Protein AF-A0A8T7F9X9-F1 (afdb_monomer_lite)

pLDDT: mean 89.93, std 12.88, range [34.59, 98.12]

Structure (mmCIF, N/CA/C/O backbone):
data_AF-A0A8T7F9X9-F1
#
_entry.id   AF-A0A8T7F9X9-F1
#
loop_
_atom_site.group_PDB
_atom_site.id
_atom_site.type_symbol
_atom_site.label_atom_id
_atom_site.label_alt_id
_atom_site.label_comp_id
_atom_site.label_asym_id
_atom_site.label_entity_id
_atom_site.label_seq_id
_atom_site.pdbx_PDB_ins_code
_atom_site.Cartn_x
_atom_site.Cartn_y
_atom_site.Cartn_z
_atom_site.occupancy
_atom_site.B_iso_or_equiv
_atom_site.auth_seq_id
_atom_site.auth_comp_id
_atom_site.auth_asym_id
_atom_site.auth_atom_id
_atom_site.pdbx_PDB_model_num
ATOM 1 N N . MET A 1 1 ? 21.461 -27.197 0.126 1.00 34.59 1 MET A N 1
ATOM 2 C CA . MET A 1 1 ? 21.240 -25.964 0.911 1.00 34.59 1 MET A CA 1
ATOM 3 C C . MET A 1 1 ? 21.290 -24.788 -0.057 1.00 34.59 1 MET A C 1
ATOM 5 O O . MET A 1 1 ? 22.374 -24.361 -0.424 1.00 34.59 1 MET A O 1
ATOM 9 N N . THR A 1 2 ? 20.151 -24.347 -0.592 1.00 37.12 2 THR A N 1
ATOM 10 C CA . THR A 1 2 ? 20.110 -23.254 -1.579 1.00 37.12 2 THR A CA 1
ATOM 11 C C . THR A 1 2 ? 20.048 -21.912 -0.868 1.00 37.12 2 THR A C 1
ATOM 13 O O . THR A 1 2 ? 19.047 -21.557 -0.253 1.00 37.12 2 THR A O 1
ATOM 16 N N . GLN A 1 3 ? 21.158 -21.191 -0.951 1.00 41.47 3 GLN A N 1
ATOM 17 C CA . GLN A 1 3 ? 21.341 -19.815 -0.517 1.00 41.47 3 GLN A CA 1
ATOM 18 C C . GLN A 1 3 ? 20.418 -18.909 -1.356 1.00 41.47 3 GLN A C 1
ATOM 20 O O . GLN A 1 3 ? 20.715 -18.601 -2.507 1.00 41.47 3 GLN A O 1
ATOM 25 N N . THR A 1 4 ? 19.247 -18.536 -0.834 1.00 47.81 4 THR A N 1
ATOM 26 C CA . THR A 1 4 ? 18.325 -17.625 -1.528 1.00 47.81 4 THR A CA 1
ATOM 27 C C . THR A 1 4 ? 18.840 -16.194 -1.406 1.00 47.81 4 THR A C 1
ATOM 29 O O . THR A 1 4 ? 18.853 -15.630 -0.314 1.00 47.81 4 THR A O 1
ATOM 32 N N . ASN A 1 5 ? 19.304 -15.662 -2.539 1.00 48.03 5 ASN A N 1
ATOM 33 C CA . ASN A 1 5 ? 19.800 -14.306 -2.784 1.00 48.03 5 ASN A CA 1
ATOM 34 C C . ASN A 1 5 ? 19.338 -13.233 -1.781 1.00 48.03 5 ASN A C 1
ATOM 36 O O . 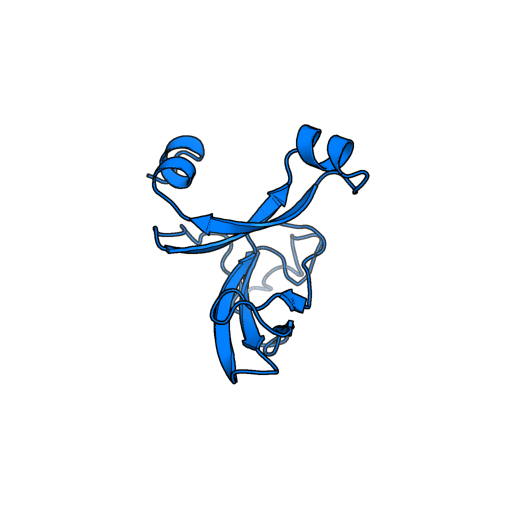ASN A 1 5 ? 18.147 -12.948 -1.646 1.00 48.03 5 ASN A O 1
ATOM 40 N N . ARG A 1 6 ? 20.321 -12.570 -1.158 1.00 51.94 6 ARG A N 1
ATOM 41 C CA . ARG A 1 6 ? 20.168 -11.259 -0.514 1.00 51.94 6 ARG A CA 1
ATOM 42 C C . ARG A 1 6 ? 19.532 -10.282 -1.520 1.00 51.94 6 ARG A C 1
ATOM 44 O O . ARG A 1 6 ? 20.082 -10.090 -2.596 1.00 51.94 6 ARG A O 1
ATOM 51 N N . GLN A 1 7 ? 18.364 -9.747 -1.154 1.00 59.81 7 GLN A N 1
ATOM 52 C CA . GLN A 1 7 ? 17.596 -8.638 -1.755 1.00 59.81 7 GLN A CA 1
ATOM 53 C C . GLN A 1 7 ? 18.033 -8.168 -3.158 1.00 59.81 7 GLN A C 1
ATOM 55 O O . GLN A 1 7 ? 18.919 -7.336 -3.298 1.00 59.81 7 GLN A O 1
ATOM 60 N N . ALA A 1 8 ? 17.321 -8.630 -4.191 1.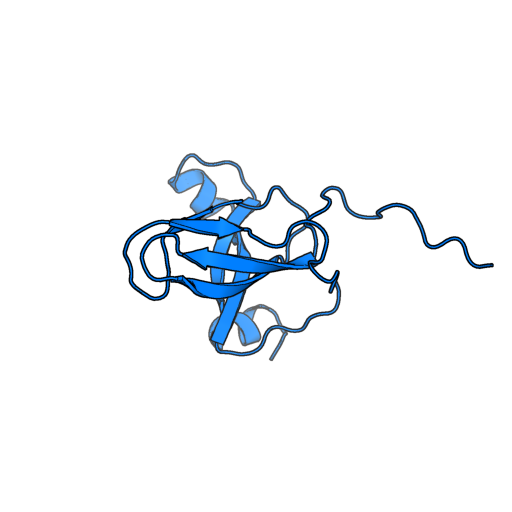00 78.81 8 ALA A N 1
ATOM 61 C CA . ALA A 1 8 ? 17.437 -8.121 -5.563 1.00 78.81 8 ALA A CA 1
ATOM 62 C C . ALA A 1 8 ? 16.754 -6.749 -5.786 1.00 78.81 8 ALA A C 1
ATOM 64 O O . ALA A 1 8 ? 16.733 -6.262 -6.912 1.00 78.81 8 ALA A O 1
ATOM 65 N N . TYR A 1 9 ? 16.172 -6.153 -4.741 1.00 84.81 9 TYR A N 1
ATOM 66 C CA . TYR A 1 9 ? 15.410 -4.902 -4.795 1.00 84.81 9 TYR A CA 1
ATOM 67 C C . TYR A 1 9 ? 16.127 -3.803 -4.018 1.00 84.81 9 TYR A C 1
ATOM 69 O O . TYR A 1 9 ? 16.771 -4.083 -3.004 1.00 84.81 9 TYR A O 1
ATOM 77 N N . GLN A 1 10 ? 15.992 -2.561 -4.476 1.00 86.69 10 GLN A N 1
ATOM 78 C CA . GLN A 1 10 ? 16.632 -1.401 -3.859 1.00 86.69 10 GLN A CA 1
ATOM 79 C C . GLN A 1 10 ? 16.084 -1.127 -2.451 1.00 86.69 10 GLN A C 1
ATOM 81 O O . GLN A 1 10 ? 16.825 -0.679 -1.574 1.00 86.69 10 GLN A O 1
ATOM 86 N N . HIS A 1 11 ? 14.799 -1.408 -2.220 1.00 87.62 11 HIS A N 1
ATOM 87 C CA . HIS A 1 11 ? 14.127 -1.135 -0.953 1.00 87.62 11 HIS A CA 1
ATOM 88 C C . HIS A 1 11 ? 13.567 -2.402 -0.291 1.00 87.62 11 HIS A C 1
ATOM 90 O O . HIS A 1 11 ? 13.007 -3.284 -0.937 1.00 87.62 11 HIS A O 1
ATOM 96 N N . ALA A 1 12 ? 13.661 -2.480 1.042 1.00 87.12 12 ALA A N 1
ATOM 97 C CA . ALA A 1 12 ? 13.210 -3.647 1.809 1.00 87.12 12 ALA A CA 1
ATOM 98 C C . ALA A 1 12 ? 11.684 -3.877 1.753 1.00 87.12 12 ALA A C 1
ATOM 100 O O . ALA A 1 12 ? 11.225 -5.022 1.838 1.00 87.12 12 ALA A O 1
ATOM 101 N N . GLU A 1 13 ? 10.922 -2.794 1.584 1.00 87.12 13 GLU A N 1
ATOM 102 C CA . GLU A 1 13 ? 9.459 -2.785 1.439 1.00 87.12 13 GLU A CA 1
ATOM 103 C C . GLU A 1 13 ? 8.991 -3.115 0.018 1.00 87.12 13 GLU A C 1
ATOM 105 O O . GLU A 1 13 ? 7.783 -3.220 -0.218 1.00 87.12 13 GLU A O 1
ATOM 110 N N . ALA A 1 14 ? 9.911 -3.247 -0.943 1.00 92.62 14 ALA A N 1
ATOM 111 C CA . ALA A 1 14 ? 9.550 -3.471 -2.332 1.00 92.62 14 ALA A CA 1
ATOM 112 C C . ALA A 1 14 ? 8.708 -4.741 -2.478 1.00 92.62 14 ALA A C 1
ATOM 114 O O . ALA A 1 14 ? 9.055 -5.806 -1.960 1.00 92.62 14 ALA A O 1
ATOM 115 N N . PHE A 1 15 ? 7.589 -4.617 -3.194 1.00 94.12 15 PHE A N 1
ATOM 116 C CA . PHE A 1 15 ? 6.694 -5.731 -3.507 1.00 94.12 15 PHE A CA 1
ATOM 117 C C . PHE A 1 15 ? 6.092 -6.454 -2.299 1.00 94.12 15 PHE A C 1
ATOM 119 O O . PHE A 1 15 ? 5.728 -7.626 -2.407 1.00 94.12 15 PHE A O 1
ATOM 126 N N . ARG A 1 16 ? 5.963 -5.783 -1.151 1.00 94.94 16 ARG A N 1
ATOM 127 C CA . ARG A 1 16 ? 5.402 -6.372 0.072 1.00 94.94 16 ARG A CA 1
ATOM 128 C C . ARG A 1 16 ? 3.928 -6.037 0.286 1.00 94.94 16 ARG A C 1
ATOM 130 O O . ARG A 1 16 ? 3.455 -4.982 -0.132 1.00 94.94 16 ARG A O 1
ATOM 137 N N . MET A 1 17 ? 3.199 -6.945 0.934 1.00 96.31 17 MET A N 1
ATOM 138 C CA . MET A 1 17 ? 1.838 -6.689 1.416 1.00 96.31 17 MET A CA 1
ATOM 139 C C . MET A 1 17 ? 1.904 -6.079 2.814 1.00 96.31 17 MET A C 1
ATOM 141 O O . MET A 1 17 ? 2.256 -6.768 3.764 1.00 96.31 17 MET A O 1
ATOM 145 N N . MET A 1 18 ? 1.558 -4.803 2.924 1.00 95.94 18 MET A N 1
ATOM 146 C CA . MET A 1 18 ? 1.738 -4.001 4.130 1.00 95.94 18 MET A CA 1
ATOM 147 C C . MET A 1 18 ? 0.425 -3.844 4.888 1.00 95.94 18 MET A C 1
ATOM 149 O O . MET A 1 18 ? -0.620 -3.570 4.290 1.00 95.94 18 MET A O 1
ATOM 153 N N . THR A 1 19 ? 0.471 -3.959 6.216 1.00 97.25 19 THR A N 1
ATOM 154 C CA . THR A 1 19 ? -0.716 -3.769 7.071 1.00 97.25 19 THR A CA 1
ATOM 155 C C . THR A 1 19 ? -0.683 -2.422 7.777 1.00 97.25 19 THR A C 1
ATOM 157 O O . THR A 1 19 ? 0.160 -2.185 8.640 1.00 97.25 19 THR A O 1
ATOM 160 N N . TYR A 1 20 ? -1.644 -1.555 7.473 1.00 97.50 20 TYR A N 1
ATOM 161 C CA . TYR A 1 20 ? -1.795 -0.268 8.142 1.00 97.50 20 TYR A CA 1
ATOM 162 C C . TYR A 1 20 ? -2.960 -0.276 9.129 1.00 97.50 20 TYR A C 1
ATOM 164 O O . TYR A 1 20 ? -4.015 -0.832 8.834 1.00 97.50 20 TYR A O 1
ATOM 172 N N . GLU A 1 21 ? -2.815 0.405 10.263 1.00 98.00 21 GLU A N 1
ATOM 173 C CA . GLU A 1 21 ? -3.871 0.552 11.270 1.00 98.00 21 GLU A CA 1
ATOM 174 C C . GLU A 1 21 ? -4.118 2.022 11.607 1.00 98.00 21 GLU A C 1
ATOM 176 O O . GLU A 1 21 ? -3.187 2.792 11.859 1.00 98.00 21 GLU A O 1
ATOM 181 N N . CYS A 1 22 ? -5.388 2.431 11.595 1.00 98.12 22 CYS A N 1
ATOM 182 C CA . CYS A 1 22 ? -5.784 3.786 11.948 1.00 98.12 22 CYS A CA 1
ATOM 183 C C . CYS A 1 22 ? -5.722 4.003 13.459 1.00 98.12 22 CYS A C 1
ATOM 185 O O . CYS A 1 22 ? -6.501 3.412 14.200 1.00 98.12 22 CYS A O 1
ATOM 187 N N . GLN A 1 23 ? -4.909 4.964 13.888 1.00 97.81 23 GLN A N 1
ATOM 188 C CA . GLN A 1 23 ? -4.747 5.328 15.299 1.00 97.81 23 GLN A CA 1
ATOM 189 C C . GLN A 1 23 ? -5.988 6.000 15.917 1.00 97.81 23 GLN A C 1
ATOM 191 O O . GLN A 1 23 ? -6.042 6.212 17.120 1.00 97.81 23 GLN A O 1
ATOM 196 N N . THR A 1 24 ? -6.995 6.357 15.110 1.00 97.19 24 THR A N 1
ATOM 197 C CA . THR A 1 24 ? -8.236 6.995 15.587 1.00 97.19 24 THR A CA 1
ATOM 198 C C . THR A 1 24 ? -9.428 6.042 15.610 1.00 97.19 24 THR A C 1
ATOM 200 O O . THR A 1 24 ? -10.211 6.078 16.549 1.00 97.19 24 THR A O 1
ATOM 203 N N . CYS A 1 25 ? -9.612 5.213 14.576 1.00 97.62 25 CYS A N 1
ATOM 204 C CA . CYS A 1 25 ? -10.780 4.323 14.476 1.00 97.62 25 CYS A CA 1
ATOM 205 C C . CYS A 1 25 ? -10.450 2.830 14.606 1.00 97.62 25 CYS A C 1
ATOM 207 O O . CYS A 1 25 ? -11.353 2.011 14.462 1.00 97.62 25 CYS A O 1
ATOM 209 N N . GLY A 1 26 ? -9.177 2.463 14.787 1.00 97.25 26 GLY A N 1
ATOM 210 C CA . GLY A 1 26 ? -8.716 1.076 14.931 1.00 97.25 26 GLY A CA 1
ATOM 211 C C . GLY A 1 26 ? -8.837 0.207 13.674 1.00 97.25 26 GLY A C 1
ATOM 212 O O . GLY A 1 26 ? -8.371 -0.927 13.660 1.00 97.25 26 GLY A O 1
ATOM 213 N N . LYS A 1 27 ? -9.452 0.705 12.592 1.00 97.44 27 LYS A N 1
ATOM 214 C CA . LYS A 1 27 ? -9.613 -0.071 11.358 1.00 97.44 27 LYS A CA 1
ATOM 215 C C . LYS A 1 27 ? -8.268 -0.324 10.685 1.00 97.44 27 LYS A C 1
ATOM 217 O O . LYS A 1 27 ? -7.417 0.569 10.610 1.00 97.44 27 LYS A O 1
ATOM 222 N N . ARG A 1 28 ? -8.141 -1.523 10.120 1.00 97.12 28 ARG A N 1
ATOM 223 C CA . ARG A 1 28 ? -6.963 -1.981 9.384 1.00 97.12 28 ARG A CA 1
ATOM 224 C C . ARG A 1 28 ? -7.176 -1.917 7.879 1.00 97.12 28 ARG A C 1
ATOM 226 O O . ARG A 1 28 ? -8.300 -2.058 7.402 1.00 97.12 28 ARG A O 1
ATOM 233 N N . LEU A 1 29 ? -6.087 -1.710 7.149 1.00 96.62 29 LEU A N 1
ATOM 234 C CA . LEU A 1 29 ? -6.051 -1.718 5.695 1.00 96.62 29 LEU A CA 1
ATOM 235 C C . LEU A 1 29 ? -4.826 -2.492 5.214 1.00 96.62 29 LEU A C 1
ATOM 237 O O . LEU A 1 29 ? -3.705 -2.173 5.607 1.00 96.62 29 LEU A O 1
ATOM 241 N N . LEU A 1 30 ? -5.050 -3.480 4.352 1.00 96.88 30 LEU A N 1
ATOM 242 C CA . LEU A 1 30 ? -3.982 -4.142 3.610 1.00 96.88 30 LEU A CA 1
ATOM 243 C C . LEU A 1 30 ? -3.681 -3.338 2.350 1.00 96.88 30 LEU A C 1
ATOM 245 O O . LEU A 1 30 ? -4.601 -2.946 1.632 1.00 96.88 30 LEU A O 1
ATOM 249 N N . VAL A 1 31 ? -2.400 -3.079 2.105 1.00 97.50 31 VAL A N 1
ATOM 250 C CA . VAL A 1 31 ? -1.928 -2.336 0.940 1.00 97.50 31 VAL A CA 1
ATOM 251 C C . VAL A 1 31 ? -0.741 -3.060 0.330 1.00 97.50 31 VAL A C 1
ATOM 253 O O . VAL A 1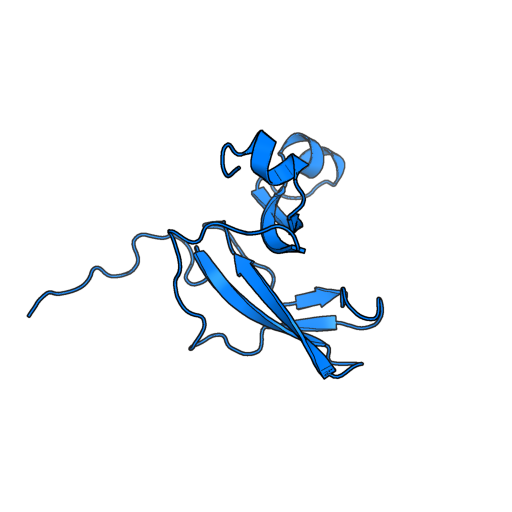 31 ? 0.286 -3.227 0.983 1.00 97.50 31 VAL A O 1
ATOM 256 N N . TRP A 1 32 ? -0.835 -3.443 -0.939 1.00 97.06 32 TRP A N 1
ATOM 257 C CA . TRP A 1 32 ? 0.315 -4.003 -1.642 1.00 97.06 32 TRP A CA 1
ATOM 258 C C . TRP A 1 32 ? 1.205 -2.894 -2.208 1.00 97.06 32 TRP A C 1
ATOM 260 O O . TRP A 1 32 ? 0.749 -2.021 -2.952 1.00 97.06 32 TRP A O 1
ATOM 270 N N . ASN A 1 33 ? 2.495 -2.921 -1.882 1.00 95.88 33 ASN A N 1
ATOM 271 C CA . ASN A 1 33 ? 3.463 -2.003 -2.459 1.00 95.88 33 ASN A CA 1
ATOM 272 C C . ASN A 1 33 ? 3.946 -2.511 -3.819 1.00 95.88 33 ASN A C 1
ATOM 274 O O . ASN A 1 33 ? 4.835 -3.348 -3.879 1.00 95.88 33 ASN A O 1
ATOM 278 N N . SER A 1 34 ? 3.415 -1.995 -4.928 1.00 94.75 34 SER A N 1
ATOM 279 C CA . SER A 1 34 ? 3.779 -2.482 -6.267 1.00 94.75 34 SER A CA 1
ATOM 280 C C . SER A 1 34 ? 5.094 -1.902 -6.810 1.00 94.75 34 SER A C 1
ATOM 282 O O . SER A 1 34 ? 5.302 -1.911 -8.025 1.00 94.75 34 SER A O 1
ATOM 284 N N . ARG A 1 35 ? 5.915 -1.283 -5.959 1.00 94.00 35 ARG A N 1
ATOM 285 C CA . ARG A 1 35 ? 7.025 -0.402 -6.344 1.00 94.00 35 ARG A CA 1
ATOM 286 C C . ARG A 1 35 ? 8.315 -0.871 -5.691 1.00 94.00 35 ARG A C 1
ATOM 288 O O . ARG A 1 35 ? 8.279 -1.433 -4.601 1.00 94.00 35 ARG A O 1
ATOM 295 N N . ASP A 1 36 ? 9.437 -0.536 -6.313 1.00 91.44 36 ASP A N 1
ATOM 296 C CA . ASP A 1 36 ? 10.769 -0.616 -5.706 1.00 91.44 36 ASP A CA 1
ATOM 297 C C . ASP A 1 36 ? 11.307 0.801 -5.464 1.00 91.44 36 ASP A C 1
ATOM 299 O O . ASP A 1 36 ? 12.263 1.257 -6.078 1.00 91.44 36 ASP A O 1
ATOM 303 N N . GLY A 1 37 ? 10.594 1.550 -4.624 1.00 87.81 37 GLY A N 1
ATOM 304 C CA . GLY A 1 37 ? 10.927 2.920 -4.246 1.00 87.81 37 GLY A CA 1
ATOM 305 C C . GLY A 1 37 ? 10.581 3.167 -2.782 1.00 87.81 37 GLY A C 1
ATOM 306 O O . GLY A 1 37 ? 9.968 2.322 -2.129 1.00 87.81 37 GLY A O 1
ATOM 307 N N . VAL A 1 38 ? 10.915 4.354 -2.269 1.00 85.25 38 VAL A N 1
ATOM 308 C CA . VAL A 1 38 ? 10.570 4.744 -0.890 1.00 85.25 38 VAL A CA 1
ATOM 309 C C . VAL A 1 38 ? 9.056 4.651 -0.677 1.00 85.25 38 VAL A C 1
ATOM 311 O O . VAL A 1 38 ? 8.275 5.219 -1.456 1.00 85.25 38 VAL A O 1
ATOM 314 N N . THR A 1 39 ? 8.641 3.934 0.369 1.00 86.06 39 THR A N 1
ATOM 315 C CA . THR A 1 39 ? 7.230 3.659 0.665 1.00 86.06 39 THR A CA 1
ATOM 316 C C . THR A 1 39 ? 6.776 4.420 1.913 1.00 86.06 39 THR A C 1
ATOM 318 O O . THR A 1 39 ? 7.537 4.532 2.869 1.00 86.06 39 THR A O 1
ATOM 321 N N . PRO A 1 40 ? 5.560 5.002 1.939 1.00 91.31 40 PRO A N 1
ATOM 322 C CA . PRO A 1 40 ? 5.099 5.750 3.104 1.00 91.31 40 PRO A CA 1
ATOM 323 C C . PRO A 1 40 ? 4.834 4.858 4.317 1.00 91.31 40 PRO A C 1
ATOM 325 O O . PRO A 1 40 ? 4.158 3.835 4.215 1.00 91.31 40 PRO A O 1
ATOM 328 N N . PHE A 1 41 ? 5.257 5.315 5.494 1.00 93.12 41 PHE A N 1
ATOM 329 C CA . PHE A 1 41 ? 4.991 4.645 6.776 1.00 93.12 41 PHE A CA 1
ATOM 330 C C . PHE A 1 41 ? 3.681 5.058 7.431 1.00 93.12 41 PHE A C 1
ATOM 332 O O . PHE A 1 41 ? 3.195 4.397 8.348 1.00 93.12 41 PHE A O 1
ATOM 339 N N . SER A 1 42 ? 3.090 6.146 6.949 1.00 95.19 42 SER A N 1
ATOM 340 C CA . SER A 1 42 ? 1.781 6.599 7.376 1.00 95.19 42 SER A CA 1
ATOM 341 C C . SER A 1 42 ? 0.997 7.199 6.214 1.00 95.19 42 SER A C 1
ATOM 343 O O . SER A 1 42 ? 1.548 7.607 5.190 1.00 95.19 42 SER A O 1
ATOM 345 N N . MET A 1 43 ? -0.321 7.223 6.366 1.00 95.38 43 MET A N 1
ATOM 346 C CA . MET A 1 43 ? -1.250 7.830 5.420 1.00 95.38 43 MET A CA 1
ATOM 347 C C . MET A 1 43 ? -2.511 8.295 6.143 1.00 95.38 43 MET A C 1
ATOM 349 O O . MET A 1 43 ? -2.833 7.811 7.223 1.00 95.38 43 MET A O 1
ATOM 353 N N . THR A 1 44 ? -3.279 9.197 5.540 1.00 96.19 44 THR A N 1
ATOM 354 C CA . THR A 1 44 ? -4.626 9.505 6.037 1.00 96.19 44 THR A CA 1
ATOM 355 C C . THR A 1 44 ? -5.517 8.267 5.958 1.00 96.19 44 THR A C 1
ATOM 357 O O . THR A 1 44 ? -5.501 7.552 4.951 1.00 96.19 44 THR A O 1
ATOM 360 N N . CYS A 1 45 ? -6.326 8.029 6.991 1.00 96.31 45 CYS A N 1
ATOM 361 C CA . CYS A 1 45 ? -7.226 6.884 7.023 1.00 96.31 45 CYS A CA 1
ATOM 362 C C . CYS A 1 45 ? -8.232 6.905 5.865 1.00 96.31 45 CYS A C 1
ATOM 364 O O . CYS A 1 45 ? -9.068 7.806 5.766 1.00 96.31 45 CYS A O 1
ATOM 366 N N . ARG A 1 46 ? -8.206 5.870 5.019 1.00 94.12 46 ARG A N 1
ATOM 367 C CA . ARG A 1 46 ? -9.137 5.728 3.886 1.00 94.12 46 ARG A CA 1
ATOM 368 C C . ARG A 1 46 ? -10.521 5.213 4.276 1.00 94.12 46 ARG A C 1
ATOM 370 O O . ARG A 1 46 ? -11.441 5.326 3.480 1.00 94.12 46 ARG A O 1
ATOM 377 N N . LEU A 1 47 ? -10.675 4.689 5.494 1.00 94.31 47 LEU A N 1
ATOM 378 C CA . LEU A 1 47 ? -11.906 4.027 5.943 1.00 94.31 47 LEU A CA 1
ATOM 379 C C . LEU A 1 47 ? -12.812 4.897 6.822 1.00 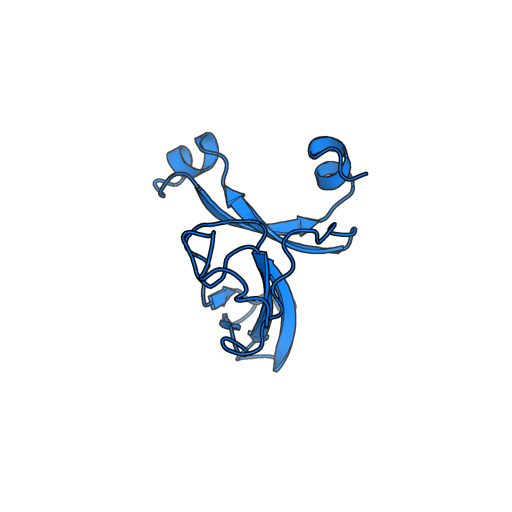94.31 47 LEU A C 1
ATOM 381 O O . LEU A 1 47 ? -14.006 4.627 6.914 1.00 94.31 47 LEU A O 1
ATOM 385 N N . CYS A 1 48 ? -12.271 5.907 7.504 1.00 94.44 48 CYS A N 1
ATOM 386 C CA . CYS A 1 48 ? -13.077 6.877 8.256 1.00 94.44 48 CYS A CA 1
ATOM 387 C C . CYS A 1 48 ? -12.831 8.329 7.826 1.00 94.44 48 CYS A C 1
ATOM 389 O O . CYS A 1 48 ? -13.494 9.229 8.335 1.00 94.44 48 CYS A O 1
ATOM 391 N N . GLY A 1 49 ? -11.867 8.572 6.929 1.00 93.12 49 GLY A N 1
ATOM 392 C CA . GLY A 1 49 ? -11.496 9.913 6.467 1.00 93.12 49 GLY A CA 1
ATOM 393 C C . GLY A 1 49 ? -10.834 10.795 7.531 1.00 93.12 49 GLY A C 1
ATOM 394 O O . GLY A 1 49 ? -10.513 11.944 7.244 1.00 93.12 49 GLY A O 1
ATOM 395 N N . LYS A 1 50 ? -10.627 10.280 8.749 1.00 90.94 50 LYS A N 1
ATOM 396 C CA . LYS A 1 50 ? -10.069 10.998 9.900 1.00 90.94 50 LYS A CA 1
ATOM 397 C C . LYS A 1 50 ? -8.844 10.262 10.447 1.00 90.94 50 LYS A C 1
ATOM 399 O O . LYS A 1 50 ? -8.787 9.036 10.427 1.00 90.94 50 LYS A O 1
ATOM 404 N N . GLY A 1 51 ? -7.879 11.009 10.971 1.00 93.81 51 GLY A N 1
ATOM 405 C CA . GLY A 1 51 ? -6.687 10.440 11.600 1.00 93.81 51 GLY A CA 1
ATOM 406 C C . GLY A 1 51 ? -5.705 9.769 10.634 1.00 93.81 51 GLY A C 1
ATOM 407 O O . GLY A 1 51 ? -5.885 9.755 9.410 1.00 93.81 51 GLY A O 1
ATOM 408 N N . SER A 1 52 ? -4.655 9.198 11.221 1.00 96.94 52 SER A N 1
ATOM 409 C CA . SER A 1 52 ? -3.530 8.596 10.503 1.00 96.94 52 SER A CA 1
ATOM 410 C C . SER A 1 52 ? -3.543 7.077 10.639 1.00 96.94 52 SER A C 1
ATOM 412 O O . SER A 1 52 ? -3.704 6.531 11.730 1.00 96.94 52 SER A O 1
ATOM 414 N N . MET A 1 53 ? -3.387 6.398 9.511 1.00 97.69 53 MET A N 1
ATOM 415 C CA . MET A 1 53 ? -3.072 4.983 9.394 1.00 97.69 53 MET A CA 1
ATOM 416 C C . MET A 1 53 ? -1.555 4.820 9.399 1.00 97.69 53 MET A C 1
ATOM 418 O O . MET A 1 53 ? -0.894 5.412 8.548 1.00 97.69 53 MET A O 1
ATOM 422 N N . ILE A 1 54 ? -1.017 4.050 10.343 1.00 97.50 54 ILE A N 1
ATOM 423 C CA . ILE A 1 54 ? 0.421 3.767 10.454 1.00 97.50 54 ILE A CA 1
ATOM 424 C C . ILE A 1 54 ? 0.703 2.327 10.050 1.00 97.50 54 ILE A C 1
ATOM 426 O O . ILE A 1 54 ? -0.130 1.452 10.275 1.00 97.50 54 ILE A O 1
ATOM 430 N N . HIS A 1 55 ? 1.861 2.088 9.449 1.00 96.06 55 HIS A N 1
ATOM 431 C CA . HIS A 1 55 ? 2.322 0.743 9.150 1.00 96.06 55 HIS A CA 1
ATOM 432 C C . HIS A 1 55 ? 2.673 0.005 10.454 1.00 96.06 55 HIS A C 1
ATOM 434 O O . HIS A 1 55 ? 3.492 0.499 11.231 1.00 96.06 55 HIS A O 1
ATOM 440 N N . ILE A 1 56 ? 2.053 -1.154 10.705 1.00 95.00 56 ILE A N 1
ATOM 441 C CA . ILE A 1 56 ? 2.174 -1.867 11.991 1.00 95.00 56 ILE A CA 1
ATOM 442 C C . ILE A 1 56 ? 2.940 -3.196 11.930 1.00 95.00 56 ILE A C 1
ATOM 444 O O . ILE A 1 56 ? 3.241 -3.738 12.988 1.00 95.00 56 ILE A O 1
ATOM 448 N N . ASN A 1 57 ? 3.275 -3.736 10.750 1.00 85.94 57 ASN A N 1
ATOM 449 C CA . ASN A 1 57 ? 3.796 -5.109 10.635 1.00 85.94 57 ASN A CA 1
ATOM 450 C C . ASN A 1 57 ? 5.084 -5.255 9.804 1.00 85.94 57 ASN A C 1
ATOM 452 O O . ASN A 1 57 ? 5.279 -6.222 9.073 1.00 85.94 57 ASN A O 1
ATOM 456 N N . TRP A 1 58 ? 6.007 -4.319 10.005 1.00 81.31 58 TRP A N 1
ATOM 457 C CA . TRP A 1 58 ? 7.291 -4.186 9.310 1.00 81.31 58 TRP A CA 1
ATOM 458 C C . TRP A 1 58 ? 8.059 -5.484 9.046 1.00 81.31 58 TRP A C 1
ATOM 460 O O . TRP A 1 58 ? 8.548 -5.695 7.939 1.00 81.31 58 TRP A O 1
ATOM 470 N N . SER A 1 59 ? 8.175 -6.355 10.049 1.00 82.81 59 SER A N 1
ATOM 471 C CA . SER A 1 59 ? 9.010 -7.558 9.951 1.00 82.81 59 SER A CA 1
ATOM 472 C C . SER A 1 59 ? 8.298 -8.762 9.338 1.00 82.81 59 SER A C 1
ATOM 474 O O . SER A 1 59 ? 8.974 -9.698 8.915 1.00 82.81 59 SER A O 1
ATOM 476 N N . ASN A 1 60 ? 6.961 -8.761 9.284 1.00 88.44 60 ASN A N 1
ATOM 477 C CA . ASN A 1 60 ? 6.181 -9.924 8.844 1.00 88.44 60 ASN A CA 1
ATOM 478 C C . ASN A 1 60 ? 5.354 -9.665 7.584 1.00 88.44 60 ASN A C 1
ATOM 480 O O . ASN A 1 60 ? 4.544 -10.512 7.206 1.00 88.44 60 ASN A O 1
ATOM 484 N N . ASP A 1 61 ? 5.544 -8.527 6.921 1.00 92.75 61 ASP A N 1
ATOM 485 C CA . ASP A 1 61 ? 4.920 -8.291 5.628 1.00 92.75 61 ASP A CA 1
ATOM 486 C C . ASP A 1 61 ? 5.417 -9.326 4.602 1.00 92.75 61 ASP A C 1
ATOM 488 O O . ASP A 1 61 ? 6.630 -9.422 4.340 1.00 92.75 61 ASP A O 1
ATOM 492 N N . PRO A 1 62 ? 4.520 -10.110 3.979 1.00 93.62 62 PRO A N 1
ATOM 493 C CA . PRO A 1 62 ? 4.933 -11.095 3.000 1.00 93.62 62 PRO A CA 1
ATOM 494 C C . PRO A 1 62 ? 5.425 -10.400 1.726 1.00 93.62 62 PRO A C 1
ATOM 496 O O . PRO A 1 62 ? 4.811 -9.458 1.217 1.00 93.62 62 PRO A O 1
ATOM 499 N N . LEU A 1 63 ? 6.548 -10.888 1.196 1.00 93.38 63 LEU A N 1
ATOM 500 C CA . LEU A 1 63 ? 7.091 -10.472 -0.094 1.00 93.38 63 LEU A CA 1
ATOM 501 C C . LEU A 1 63 ? 6.300 -11.150 -1.223 1.00 93.38 63 LEU A C 1
ATOM 503 O O . LEU A 1 63 ? 6.301 -12.374 -1.337 1.00 93.38 63 LEU A O 1
ATOM 507 N N . MET A 1 64 ? 5.645 -10.358 -2.070 1.00 94.75 64 MET A N 1
ATOM 508 C CA . MET A 1 64 ? 4.734 -10.822 -3.119 1.00 94.75 64 MET A CA 1
ATOM 509 C C . MET A 1 64 ? 4.991 -10.122 -4.476 1.00 94.75 64 MET A C 1
ATOM 511 O O . MET A 1 64 ? 4.138 -9.381 -4.967 1.00 94.75 64 MET A O 1
ATOM 515 N N . PRO A 1 65 ? 6.136 -10.369 -5.146 1.00 92.25 65 PRO A N 1
ATOM 516 C CA . PRO A 1 65 ? 6.498 -9.720 -6.417 1.00 92.25 65 PRO A CA 1
ATOM 517 C C . PRO A 1 65 ? 5.616 -10.111 -7.603 1.00 92.25 65 PRO A C 1
ATOM 519 O O . PRO A 1 65 ? 5.578 -9.401 -8.601 1.00 92.25 65 PRO A O 1
ATOM 522 N N . ARG A 1 66 ? 4.894 -11.231 -7.500 1.00 91.31 66 ARG A N 1
ATOM 523 C CA . ARG A 1 66 ? 3.985 -11.729 -8.543 1.00 91.31 66 ARG A CA 1
ATOM 524 C C . ARG A 1 66 ? 2.511 -11.543 -8.189 1.00 91.31 66 ARG A C 1
ATOM 526 O O . ARG A 1 66 ? 1.659 -12.187 -8.791 1.00 91.31 66 ARG A O 1
ATOM 533 N N . TYR A 1 67 ? 2.204 -10.714 -7.194 1.00 93.88 67 TYR A N 1
ATOM 534 C CA . TYR A 1 67 ? 0.818 -10.437 -6.845 1.00 93.88 67 TYR A CA 1
ATOM 535 C C . TYR A 1 67 ? 0.104 -9.715 -7.992 1.00 93.88 67 TYR A C 1
ATOM 537 O O . TYR A 1 67 ? 0.628 -8.759 -8.571 1.00 93.88 67 TYR A O 1
ATOM 545 N N . ILE A 1 68 ? -1.099 -10.187 -8.314 1.00 93.12 68 ILE A N 1
ATOM 546 C CA . ILE A 1 68 ? -1.981 -9.595 -9.319 1.00 93.12 68 ILE A CA 1
ATOM 547 C C . ILE A 1 68 ? -3.143 -8.946 -8.561 1.00 93.12 68 ILE A C 1
ATOM 549 O O . ILE A 1 68 ? -4.012 -9.671 -8.070 1.00 93.12 68 ILE A O 1
ATOM 553 N N . PRO A 1 69 ? -3.158 -7.605 -8.434 1.00 94.44 69 PRO A N 1
ATOM 554 C CA . PRO A 1 69 ? -4.214 -6.911 -7.711 1.00 94.44 69 PRO A CA 1
ATOM 555 C C . PRO A 1 69 ? -5.585 -7.148 -8.337 1.00 94.44 69 PRO A C 1
ATOM 557 O O . PRO A 1 69 ? -5.714 -7.168 -9.560 1.00 94.44 69 PRO A O 1
ATOM 560 N N . GLN A 1 70 ? -6.594 -7.272 -7.491 1.00 95.56 70 GLN A N 1
ATOM 561 C CA . GLN A 1 70 ? -7.999 -7.392 -7.846 1.00 95.56 70 GLN A CA 1
ATOM 562 C C . GLN A 1 70 ? -8.716 -6.052 -7.658 1.00 95.56 70 GLN A C 1
ATOM 564 O O . GLN A 1 70 ? -8.237 -5.156 -6.961 1.00 95.56 70 GLN A O 1
ATOM 569 N N . VAL A 1 71 ? -9.888 -5.901 -8.279 1.00 96.69 71 VAL A N 1
ATOM 570 C CA . VAL A 1 71 ? -10.746 -4.728 -8.053 1.00 96.69 71 VAL A CA 1
ATOM 571 C C . VAL A 1 71 ? -11.064 -4.600 -6.562 1.00 96.69 71 VAL A C 1
ATOM 573 O O . VAL A 1 71 ? -11.474 -5.561 -5.919 1.00 96.69 71 VAL A O 1
ATOM 576 N N . GLY A 1 72 ? -10.887 -3.395 -6.021 1.00 96.56 72 GLY A N 1
ATOM 577 C CA . GLY A 1 72 ? -11.091 -3.090 -4.607 1.00 96.56 72 GLY A CA 1
ATOM 578 C C . GLY A 1 72 ? -9.819 -3.128 -3.757 1.00 96.56 72 GLY A C 1
ATOM 579 O O . GLY A 1 72 ? -9.814 -2.496 -2.695 1.00 96.56 72 GLY A O 1
ATOM 580 N N . ASP A 1 73 ? -8.743 -3.763 -4.231 1.00 97.38 73 ASP A N 1
ATOM 581 C CA . ASP A 1 73 ? -7.465 -3.792 -3.516 1.00 97.38 73 ASP A CA 1
ATOM 582 C C . ASP A 1 73 ? -6.840 -2.403 -3.425 1.00 97.38 73 ASP A C 1
ATOM 584 O O . ASP A 1 73 ? -6.974 -1.565 -4.320 1.00 97.38 73 ASP A O 1
ATOM 588 N N . TRP A 1 74 ? -6.101 -2.164 -2.347 1.00 97.69 74 TRP A N 1
ATOM 589 C CA . TRP A 1 74 ? -5.321 -0.947 -2.177 1.00 97.69 74 TRP A CA 1
ATOM 590 C C . TRP A 1 74 ? -3.868 -1.203 -2.528 1.00 97.69 74 TRP A C 1
ATOM 592 O O . TRP A 1 74 ? -3.266 -2.170 -2.063 1.00 97.69 74 TRP A O 1
ATOM 602 N N . ILE A 1 75 ? -3.292 -0.317 -3.338 1.00 97.00 75 ILE A N 1
ATOM 603 C CA . ILE A 1 75 ? -1.914 -0.465 -3.799 1.00 97.00 75 ILE A CA 1
ATOM 604 C C . ILE A 1 75 ? -1.162 0.866 -3.781 1.00 97.00 75 ILE A C 1
ATOM 606 O O . ILE A 1 75 ? -1.722 1.927 -4.086 1.00 97.00 75 ILE A O 1
ATOM 610 N N . TRP A 1 76 ? 0.129 0.808 -3.456 1.00 97.00 76 TRP A N 1
ATOM 611 C CA . TRP A 1 76 ? 1.057 1.902 -3.734 1.00 97.00 76 TRP A CA 1
ATOM 612 C C . TRP A 1 76 ? 1.572 1.769 -5.161 1.00 97.00 76 TRP A C 1
ATOM 614 O O . TRP A 1 76 ? 2.148 0.746 -5.510 1.00 97.00 76 TRP A O 1
ATOM 624 N N . VAL A 1 77 ? 1.409 2.823 -5.962 1.00 95.31 77 VAL A N 1
ATOM 625 C CA . VAL A 1 77 ? 1.972 2.941 -7.318 1.00 95.31 77 VAL A CA 1
ATOM 626 C C . VAL A 1 77 ? 2.848 4.181 -7.436 1.00 95.31 77 VAL A C 1
ATOM 628 O O . VAL A 1 77 ? 2.685 5.139 -6.674 1.00 95.31 77 VAL A O 1
ATOM 631 N N . ASP A 1 78 ? 3.755 4.191 -8.40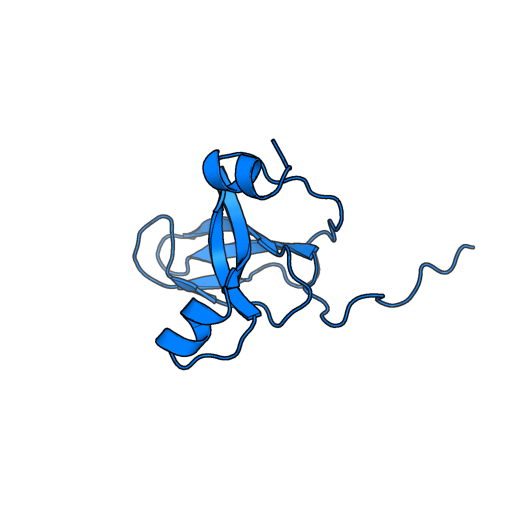8 1.00 94.88 78 ASP A N 1
ATOM 632 C CA . ASP A 1 78 ? 4.501 5.401 -8.733 1.00 94.88 78 ASP A CA 1
ATOM 633 C C . ASP A 1 78 ? 3.570 6.469 -9.296 1.00 94.88 78 ASP A C 1
ATOM 635 O O . ASP A 1 78 ? 2.769 6.250 -10.215 1.00 94.88 78 ASP A O 1
ATOM 639 N N . MET A 1 79 ? 3.665 7.669 -8.733 1.00 93.94 79 MET A N 1
ATOM 640 C CA . MET A 1 79 ? 2.949 8.807 -9.267 1.00 93.94 79 MET A CA 1
ATOM 641 C C . MET A 1 79 ? 3.524 9.187 -10.646 1.00 93.94 79 MET A C 1
ATOM 643 O O . MET A 1 79 ? 4.742 9.312 -10.791 1.00 93.94 79 MET A O 1
ATOM 647 N N . PRO A 1 80 ? 2.675 9.428 -11.669 1.00 92.50 80 PRO A N 1
ATOM 648 C CA . PRO A 1 80 ? 3.156 9.817 -12.991 1.00 92.50 80 PRO A CA 1
ATOM 649 C C . PRO A 1 80 ? 3.987 11.104 -12.945 1.00 92.50 80 PRO A C 1
ATOM 651 O O . PRO A 1 80 ? 3.558 12.085 -12.335 1.00 92.50 80 PRO A O 1
ATOM 654 N N . ALA A 1 81 ? 5.103 11.147 -13.679 1.00 94.31 81 ALA A N 1
ATOM 655 C CA . ALA A 1 81 ? 6.051 12.268 -13.666 1.00 94.31 81 ALA A CA 1
ATOM 656 C C . ALA A 1 81 ? 5.395 13.642 -13.904 1.00 94.31 81 ALA A C 1
ATOM 658 O O . ALA A 1 81 ? 5.694 14.606 -13.203 1.00 94.31 81 ALA A O 1
ATOM 659 N N . LYS A 1 82 ? 4.430 13.730 -14.835 1.00 95.31 82 LYS A N 1
ATOM 660 C CA . LYS A 1 82 ? 3.656 14.964 -15.083 1.00 95.31 82 LYS A CA 1
ATOM 661 C C . LYS A 1 82 ? 2.932 15.461 -13.825 1.00 95.31 82 LYS A C 1
ATOM 663 O O . LYS A 1 82 ? 2.885 16.662 -13.574 1.00 95.31 82 LYS A O 1
ATOM 668 N N . LYS A 1 83 ? 2.372 14.541 -13.033 1.00 94.31 83 LYS A N 1
ATOM 669 C CA . LYS A 1 83 ? 1.673 14.862 -11.784 1.00 94.31 83 LYS A CA 1
ATOM 670 C C . LYS A 1 83 ? 2.662 15.229 -10.678 1.00 94.31 83 LYS A C 1
ATOM 672 O O . LYS A 1 83 ? 2.411 16.210 -9.989 1.00 94.31 83 LYS A O 1
ATOM 677 N N . CYS A 1 84 ? 3.788 14.522 -10.570 1.00 95.44 84 CYS A N 1
ATOM 678 C CA . CYS A 1 84 ? 4.875 14.890 -9.658 1.00 95.44 84 CYS A CA 1
ATOM 679 C C . CYS A 1 84 ? 5.354 16.326 -9.905 1.00 95.44 84 CYS A C 1
ATOM 681 O O . CYS A 1 84 ? 5.349 17.135 -8.983 1.00 95.44 84 CYS A O 1
ATOM 683 N N . LYS A 1 85 ? 5.645 16.674 -11.168 1.00 95.69 85 LYS A N 1
ATOM 684 C CA . LYS A 1 85 ? 6.065 18.025 -11.571 1.00 95.69 85 LYS A CA 1
ATOM 685 C C . LYS A 1 85 ? 5.036 19.088 -11.186 1.00 95.69 85 LYS A C 1
ATOM 687 O O . LYS A 1 85 ? 5.407 20.129 -10.664 1.00 95.69 85 LYS A O 1
ATOM 692 N N . LYS A 1 86 ? 3.745 18.818 -11.409 1.00 96.69 86 LYS A N 1
ATOM 693 C CA . LYS A 1 86 ? 2.661 19.741 -11.033 1.00 96.69 86 LYS A CA 1
ATOM 694 C C . LYS A 1 86 ? 2.585 19.978 -9.519 1.00 96.69 86 LYS A C 1
ATOM 696 O O . LYS A 1 86 ? 2.212 21.067 -9.106 1.00 96.69 86 LYS A O 1
ATOM 701 N N . LEU A 1 87 ? 2.889 18.961 -8.715 1.00 95.00 87 LEU A N 1
ATOM 702 C CA . LEU A 1 87 ? 2.825 19.028 -7.252 1.00 95.00 87 LEU A CA 1
ATOM 703 C C . LEU A 1 87 ? 4.150 19.448 -6.597 1.00 95.00 87 LEU A C 1
ATOM 705 O O . LEU A 1 87 ? 4.178 19.613 -5.385 1.00 95.00 87 LEU A O 1
ATOM 709 N N . GLY A 1 88 ? 5.235 19.595 -7.365 1.00 96.06 88 GLY A N 1
ATOM 710 C CA . GLY A 1 88 ? 6.558 19.915 -6.822 1.00 96.06 88 GLY A CA 1
ATOM 711 C C . GLY A 1 88 ? 7.180 18.788 -5.989 1.00 96.06 88 GLY A C 1
ATOM 712 O O . GLY A 1 88 ? 7.966 19.064 -5.091 1.00 96.06 88 GLY A O 1
ATOM 713 N N . VAL A 1 89 ? 6.827 17.526 -6.260 1.00 93.62 89 VAL A N 1
ATOM 714 C CA . VAL A 1 89 ? 7.362 16.349 -5.545 1.00 93.62 89 VAL A CA 1
ATOM 715 C C . VAL A 1 89 ? 8.281 15.514 -6.448 1.00 93.62 89 VAL A C 1
ATOM 717 O O . VAL A 1 89 ? 8.141 15.584 -7.675 1.00 93.62 89 VAL A O 1
ATOM 720 N N . PRO A 1 90 ? 9.191 14.689 -5.891 1.00 93.56 90 PRO A N 1
ATOM 721 C CA . PRO A 1 90 ? 10.059 13.818 -6.682 1.00 93.56 90 PRO A CA 1
ATOM 722 C C . PRO A 1 90 ? 9.288 12.898 -7.642 1.00 93.56 90 PRO A C 1
ATOM 724 O O . PRO A 1 90 ? 8.197 12.404 -7.329 1.00 93.56 90 PRO A O 1
ATOM 727 N N . VAL A 1 91 ? 9.853 12.649 -8.826 1.00 92.12 91 VAL A N 1
ATOM 728 C CA . VAL A 1 91 ? 9.313 11.664 -9.779 1.00 92.12 91 VAL A CA 1
ATOM 729 C C . VAL A 1 91 ? 9.335 10.277 -9.145 1.00 92.12 91 VAL A C 1
ATOM 731 O O . VAL A 1 91 ? 10.284 9.926 -8.455 1.00 92.12 91 VAL A O 1
ATOM 734 N N . GLY A 1 92 ? 8.266 9.508 -9.354 1.00 89.31 92 GLY A N 1
ATOM 735 C CA . GLY A 1 92 ? 8.117 8.213 -8.699 1.00 89.31 92 GLY A CA 1
ATOM 736 C C . GLY A 1 92 ? 7.744 8.336 -7.226 1.00 89.31 92 GLY A C 1
ATOM 737 O O . GLY A 1 92 ? 7.848 7.361 -6.504 1.00 89.31 92 GLY A O 1
ATOM 738 N N . SER A 1 93 ? 7.287 9.502 -6.750 1.00 93.62 93 SER A N 1
ATOM 739 C CA . SER A 1 93 ? 6.711 9.610 -5.404 1.00 93.62 93 SER A CA 1
ATOM 740 C C . SER A 1 93 ? 5.523 8.644 -5.237 1.00 93.62 93 SER A C 1
ATOM 742 O O . SER A 1 93 ? 4.736 8.484 -6.177 1.00 93.62 93 SER A O 1
ATOM 744 N N . PRO A 1 94 ? 5.347 8.025 -4.056 1.00 95.44 94 PRO A N 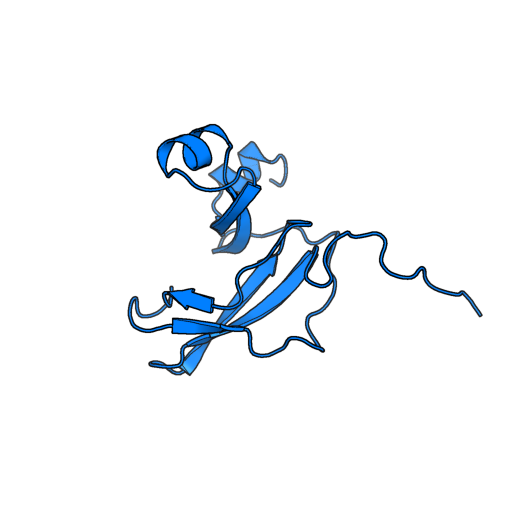1
ATOM 745 C CA . PRO A 1 94 ? 4.261 7.087 -3.799 1.00 95.44 94 PRO A CA 1
ATOM 746 C C . PRO A 1 94 ? 2.889 7.716 -4.002 1.00 95.44 94 PRO A C 1
ATOM 748 O O . PRO A 1 94 ? 2.609 8.835 -3.564 1.00 95.44 94 PRO A O 1
ATOM 751 N N . ARG A 1 95 ? 1.981 6.944 -4.591 1.00 94.94 95 ARG A N 1
ATOM 752 C CA . ARG A 1 95 ? 0.562 7.268 -4.653 1.00 94.94 95 ARG A CA 1
ATOM 753 C C . ARG A 1 95 ? -0.263 6.052 -4.269 1.00 94.94 95 ARG A C 1
ATOM 755 O O . ARG A 1 95 ? -0.179 5.022 -4.926 1.00 94.94 95 ARG A O 1
ATOM 762 N N . LEU A 1 96 ? -1.110 6.214 -3.258 1.00 95.81 96 LEU A N 1
ATOM 763 C CA . LEU A 1 96 ? -2.101 5.207 -2.906 1.00 95.81 96 LEU A CA 1
ATOM 764 C C . LEU A 1 96 ? -3.269 5.290 -3.885 1.00 95.81 96 LEU A C 1
ATOM 766 O O . LEU A 1 96 ? -3.805 6.383 -4.116 1.00 95.81 96 LEU A O 1
ATOM 770 N N . ILE A 1 97 ? -3.677 4.152 -4.427 1.00 95.62 97 ILE A N 1
ATOM 771 C CA . ILE A 1 97 ? -4.909 4.022 -5.204 1.00 95.62 97 ILE A CA 1
ATOM 772 C C . ILE A 1 97 ? -5.680 2.784 -4.755 1.00 95.62 97 ILE A C 1
ATOM 774 O O . ILE A 1 97 ? -5.082 1.828 -4.263 1.00 95.62 97 ILE A O 1
ATOM 778 N N . GLN A 1 98 ? -6.995 2.815 -4.952 1.00 96.94 98 GLN A N 1
ATOM 779 C CA . GLN A 1 98 ? -7.805 1.607 -4.965 1.00 96.94 98 GLN A CA 1
ATOM 780 C C . GLN A 1 98 ? -7.896 1.118 -6.410 1.00 96.94 98 GLN A C 1
ATOM 782 O O . GLN A 1 98 ? -8.079 1.926 -7.325 1.00 96.94 98 GLN A O 1
ATOM 787 N N . VAL A 1 99 ? -7.711 -0.178 -6.618 1.00 96.69 99 VAL A N 1
ATOM 788 C CA . VAL A 1 99 ? -7.755 -0.809 -7.933 1.00 96.69 99 VAL A CA 1
ATOM 789 C C . VAL A 1 99 ? -9.190 -0.799 -8.445 1.00 96.69 99 VAL A C 1
ATOM 791 O O . VAL A 1 99 ? -10.109 -1.260 -7.771 1.00 96.69 99 VAL A O 1
ATOM 794 N N . ASP A 1 100 ? -9.368 -0.277 -9.653 1.00 96.25 100 ASP A N 1
ATOM 795 C CA . ASP A 1 100 ? -10.616 -0.307 -10.405 1.00 96.25 100 ASP A CA 1
ATOM 796 C C . ASP A 1 100 ? -10.407 -1.015 -11.756 1.00 96.25 100 ASP A C 1
ATOM 798 O O . ASP A 1 100 ? -9.279 -1.308 -12.167 1.00 96.25 100 ASP A O 1
ATOM 802 N N . GLU A 1 101 ? -11.494 -1.279 -12.483 1.00 94.81 101 GLU A N 1
ATOM 803 C CA . GLU A 1 101 ? -11.405 -1.914 -13.804 1.00 94.81 101 GLU A CA 1
ATOM 804 C C . GLU A 1 101 ? -10.534 -1.125 -14.791 1.00 94.81 101 GLU A C 1
ATOM 806 O O . GLU A 1 101 ? -9.885 -1.703 -15.665 1.00 94.81 101 GLU A O 1
ATOM 811 N N . ARG A 1 102 ? -10.503 0.209 -14.672 1.00 92.38 102 ARG A N 1
ATOM 812 C CA . ARG A 1 102 ? -9.731 1.065 -15.582 1.00 92.38 102 ARG A CA 1
ATOM 813 C C . ARG A 1 102 ? -8.239 0.852 -15.369 1.00 92.38 102 ARG A C 1
ATOM 815 O O . ARG A 1 102 ? -7.485 0.822 -16.341 1.00 92.38 102 ARG A O 1
ATOM 822 N N . TYR A 1 103 ? -7.814 0.701 -14.117 1.00 91.44 103 TYR A N 1
ATOM 823 C CA . TYR A 1 103 ? -6.443 0.369 -13.762 1.00 91.44 103 TYR A CA 1
ATOM 824 C C . TYR A 1 103 ? -6.038 -0.986 -14.348 1.00 91.44 103 TYR A C 1
ATOM 826 O O . TYR A 1 103 ? -4.991 -1.068 -14.995 1.00 91.44 103 TYR A O 1
ATOM 834 N N . LEU A 1 104 ? -6.869 -2.021 -14.182 1.00 90.56 104 LEU A N 1
ATOM 835 C CA . LEU A 1 104 ? -6.566 -3.363 -14.693 1.00 90.56 104 LEU A CA 1
ATOM 836 C C . LEU A 1 104 ? -6.429 -3.371 -16.218 1.00 90.56 104 LEU A C 1
ATOM 838 O O . LEU A 1 104 ? -5.398 -3.805 -16.734 1.00 90.56 104 LEU A O 1
ATOM 842 N N . ARG A 1 105 ? -7.388 -2.773 -16.939 1.00 90.50 105 ARG A N 1
ATOM 843 C CA . ARG A 1 105 ? -7.332 -2.650 -18.408 1.00 90.50 105 ARG A CA 1
ATOM 844 C C . ARG A 1 105 ? -6.091 -1.892 -18.874 1.00 90.50 105 ARG A C 1
ATOM 846 O O . ARG A 1 105 ? -5.402 -2.331 -19.787 1.00 90.50 105 ARG A O 1
ATOM 853 N N . LYS A 1 106 ? -5.772 -0.762 -18.232 1.00 87.69 106 LYS A N 1
ATOM 854 C CA . LYS A 1 106 ? -4.612 0.065 -18.600 1.00 87.69 106 LYS A CA 1
ATOM 855 C C . LYS A 1 106 ? -3.280 -0.656 -18.388 1.00 87.69 106 LYS A C 1
ATOM 857 O O . LYS A 1 106 ? -2.321 -0.377 -19.100 1.00 87.69 106 LYS A O 1
ATOM 862 N N . THR A 1 107 ? -3.200 -1.511 -17.374 1.00 84.38 107 THR A N 1
ATOM 863 C CA . THR A 1 107 ? -1.960 -2.204 -17.001 1.00 84.38 107 THR A CA 1
ATOM 864 C C . THR A 1 107 ? -1.829 -3.590 -17.625 1.00 84.38 107 THR A C 1
ATOM 866 O O . THR A 1 107 ? -0.818 -4.244 -17.389 1.00 84.38 107 THR A O 1
ATOM 869 N N . GLY A 1 108 ? -2.814 -4.030 -18.419 1.00 81.44 108 GLY A N 1
ATOM 870 C CA . GLY A 1 108 ? -2.835 -5.377 -18.993 1.00 81.44 108 GLY A CA 1
ATOM 871 C C . GLY A 1 108 ? -2.956 -6.475 -17.933 1.00 81.44 108 GLY A C 1
ATOM 872 O O . GLY A 1 108 ? -2.457 -7.573 -18.138 1.00 81.44 108 GLY A O 1
ATOM 873 N N . LYS A 1 109 ? -3.559 -6.155 -16.780 1.00 72.75 109 LYS A N 1
ATOM 874 C CA . LYS A 1 109 ? -3.791 -7.076 -15.653 1.00 72.75 109 LYS A CA 1
ATOM 875 C C . LYS A 1 109 ? -5.252 -7.536 -15.554 1.00 72.75 109 LYS A C 1
ATOM 877 O O . LYS A 1 109 ? -5.643 -8.068 -14.520 1.00 72.75 109 LYS A O 1
ATOM 882 N N . ALA A 1 110 ? -6.049 -7.228 -16.578 1.00 60.62 110 ALA A N 1
ATOM 883 C CA . ALA A 1 110 ? -7.426 -7.685 -16.732 1.00 60.62 110 ALA A CA 1
ATOM 884 C C . ALA A 1 110 ? -7.465 -9.072 -17.380 1.00 60.62 110 ALA A C 1
ATOM 886 O O . ALA A 1 110 ? -6.543 -9.355 -18.179 1.00 60.62 110 ALA A O 1
#

Radius of gyration: 14.94 Å; chains: 1; bounding box: 34×46×35 Å

Sequence (110 aa):
MTQTNRQAYQHAEAFRMMTYECQTCGKRLLVWNSRDGVTPFSMTCRLCGKGSMIHINWSNDPLMPRYIPQVGDWIWVDMPAKKCKKLGVPVGSPRLIQVDERYLRKTGKA

Foldseek 3Di:
DDDDDDDPAPDPLAQWFWWWAFPPPRDIATETEQDRDDDDQWDQDPPPSDGIIGTDCSPPTDRHNPDQDDQQHKYWWFDDPVVCVVVVHDGRPTDIDGDDPVNCVVVVSD

Secondary structure (DSSP, 8-state):
-----S-SSSSTTTTBEEEEEETTT--EEEEEE--SS---SEEE-TTTSSSEEEE--TTTPPB-TT--PPTT-EEEEEPPHHHHHHHT--TT-EEEEE--HHHHHHHT--